Protein AF-A0A0P1BRJ2-F1 (afdb_monomer)

Structure (mmCIF, N/CA/C/O backbone):
data_AF-A0A0P1BRJ2-F1
#
_entry.id   AF-A0A0P1BRJ2-F1
#
loop_
_atom_site.group_PDB
_atom_site.id
_atom_site.type_symbol
_atom_site.label_atom_id
_atom_site.label_alt_id
_atom_site.label_comp_id
_atom_site.label_asym_id
_atom_site.label_entity_id
_atom_site.label_seq_id
_atom_site.pdbx_PDB_ins_code
_atom_site.Cartn_x
_atom_site.Cartn_y
_atom_site.Cartn_z
_atom_site.occupancy
_atom_site.B_iso_or_equiv
_atom_site.auth_seq_id
_atom_site.auth_comp_id
_atom_site.auth_asym_id
_atom_site.auth_atom_id
_atom_site.pdbx_PDB_model_num
ATOM 1 N N . MET A 1 1 ? 31.213 34.578 -40.843 1.00 46.47 1 MET A N 1
ATOM 2 C CA . MET A 1 1 ? 30.220 33.866 -40.009 1.00 46.47 1 MET A CA 1
ATOM 3 C C . MET A 1 1 ? 29.423 32.955 -40.939 1.00 46.47 1 MET A C 1
ATOM 5 O O . MET A 1 1 ? 28.530 33.427 -41.632 1.00 46.47 1 MET A O 1
ATOM 9 N N . GLY A 1 2 ? 29.881 31.710 -41.110 1.00 54.25 2 GLY A N 1
ATOM 10 C CA . GLY A 1 2 ? 29.297 30.750 -42.055 1.00 54.25 2 GLY A CA 1
ATOM 11 C C . GLY A 1 2 ? 27.952 30.251 -41.538 1.00 54.25 2 GLY A C 1
ATOM 12 O O . GLY A 1 2 ? 27.847 29.855 -40.382 1.00 54.25 2 GLY A O 1
ATOM 13 N N . LYS A 1 3 ? 26.920 30.351 -42.372 1.00 51.94 3 LYS A N 1
ATOM 14 C CA . LYS A 1 3 ? 25.548 29.945 -42.054 1.00 51.94 3 LYS A CA 1
ATOM 15 C C . LYS A 1 3 ? 25.482 28.412 -42.112 1.00 51.94 3 LYS A C 1
ATOM 17 O O . LYS A 1 3 ? 26.103 27.856 -43.016 1.00 51.94 3 LYS A O 1
ATOM 22 N N . PRO A 1 4 ? 24.774 27.731 -41.198 1.00 60.72 4 PRO A N 1
ATOM 23 C CA . PRO A 1 4 ? 24.652 26.279 -41.242 1.00 60.72 4 PRO A CA 1
ATOM 24 C C . PRO A 1 4 ? 23.943 25.867 -42.537 1.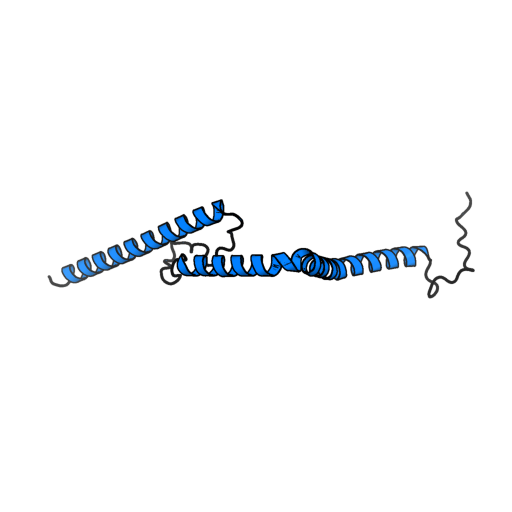00 60.72 4 PRO A C 1
ATOM 26 O O . PRO A 1 4 ? 22.756 26.126 -42.718 1.00 60.72 4 PRO A O 1
ATOM 29 N N . THR A 1 5 ? 24.687 25.275 -43.467 1.00 58.53 5 THR A N 1
ATOM 30 C CA . THR A 1 5 ? 24.147 24.672 -44.687 1.00 58.53 5 THR A CA 1
ATOM 31 C C . THR A 1 5 ? 23.692 23.258 -44.360 1.00 58.53 5 THR A C 1
ATOM 33 O O . THR A 1 5 ? 24.512 22.360 -44.178 1.00 58.53 5 THR A O 1
ATOM 36 N N . ILE A 1 6 ? 22.377 23.095 -44.244 1.00 59.66 6 ILE A N 1
ATOM 37 C CA . ILE A 1 6 ? 21.687 21.808 -44.169 1.00 59.66 6 ILE A CA 1
ATOM 38 C C . ILE A 1 6 ? 21.637 21.260 -45.604 1.00 59.66 6 ILE A C 1
ATOM 40 O O . ILE A 1 6 ? 20.968 21.854 -46.448 1.00 59.66 6 ILE A O 1
ATOM 44 N N . ASP A 1 7 ? 22.384 20.192 -45.906 1.00 57.28 7 ASP A N 1
ATOM 45 C CA . ASP A 1 7 ? 22.426 19.579 -47.246 1.00 57.28 7 ASP A CA 1
ATOM 46 C C . ASP A 1 7 ? 21.396 18.418 -47.355 1.00 57.28 7 ASP A C 1
ATOM 48 O O . ASP A 1 7 ? 21.485 17.448 -46.595 1.00 57.28 7 ASP A O 1
ATOM 52 N N . PRO A 1 8 ? 20.391 18.517 -48.252 1.00 53.94 8 PRO A N 1
ATOM 53 C CA . PRO A 1 8 ? 19.169 17.698 -48.279 1.00 53.94 8 PRO A CA 1
ATOM 54 C C . PRO A 1 8 ? 19.251 16.344 -49.016 1.00 53.94 8 PRO A C 1
ATOM 56 O O . PRO A 1 8 ? 18.214 15.735 -49.275 1.00 53.94 8 PRO A O 1
ATOM 59 N N . SER A 1 9 ? 20.431 15.830 -49.372 1.00 57.09 9 SER A N 1
ATOM 60 C CA . SER A 1 9 ? 20.532 14.550 -50.112 1.00 57.09 9 SER A CA 1
ATOM 61 C C . SER A 1 9 ? 20.228 13.292 -49.283 1.00 57.09 9 SER A C 1
ATOM 63 O O . SER A 1 9 ? 20.133 12.194 -49.833 1.00 57.09 9 SER A O 1
ATOM 65 N N . THR A 1 10 ? 20.019 13.431 -47.974 1.00 54.84 10 THR A N 1
ATOM 66 C CA . THR A 1 10 ? 19.560 12.322 -47.130 1.00 54.84 10 THR A CA 1
ATOM 67 C C . THR A 1 10 ? 18.056 12.483 -46.924 1.00 54.84 10 THR A C 1
ATOM 69 O O . THR A 1 10 ? 17.651 13.474 -46.314 1.00 54.84 10 THR A O 1
ATOM 72 N N . PRO A 1 11 ? 17.203 11.576 -47.435 1.00 53.16 11 PRO A N 1
ATOM 73 C CA . PRO A 1 11 ? 15.760 11.743 -47.351 1.00 53.16 11 PRO A CA 1
ATOM 74 C C . PRO A 1 11 ? 15.320 11.655 -45.887 1.00 53.16 11 PRO A C 1
ATOM 76 O O . PRO A 1 11 ? 15.153 10.571 -45.330 1.00 53.16 11 PRO A O 1
ATOM 79 N N . GLY A 1 12 ? 15.122 12.816 -45.258 1.00 57.09 12 GLY A N 1
ATOM 80 C CA . GLY A 1 12 ? 14.294 12.926 -44.066 1.00 57.09 12 GLY A CA 1
ATOM 81 C C . GLY A 1 12 ?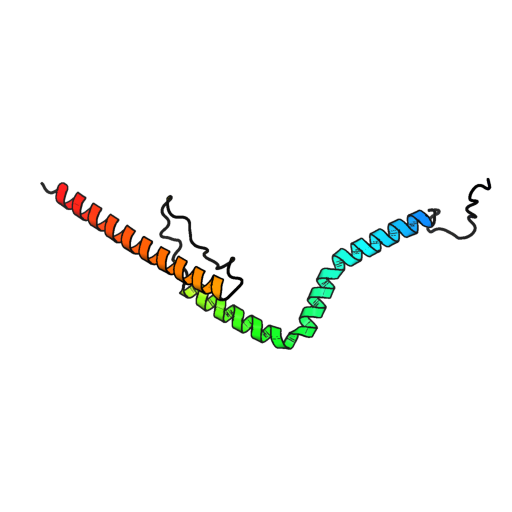 12.927 12.341 -44.404 1.00 57.09 12 GLY A C 1
ATOM 82 O O . GLY A 1 12 ? 12.359 12.641 -45.458 1.00 57.09 12 GLY A O 1
ATOM 83 N N . PHE A 1 13 ? 12.426 11.443 -43.560 1.00 59.31 13 PHE A N 1
ATOM 84 C CA . PHE A 1 13 ? 11.121 10.820 -43.755 1.00 59.31 13 PHE A CA 1
ATOM 85 C C . PHE A 1 13 ? 10.066 11.912 -44.031 1.00 59.31 13 PHE A C 1
ATOM 87 O O . PHE A 1 13 ? 9.870 12.811 -43.215 1.00 59.31 13 PHE A O 1
ATOM 94 N N . ALA A 1 14 ? 9.445 11.866 -45.215 1.00 64.56 14 ALA A N 1
ATOM 95 C CA . ALA A 1 14 ? 8.433 12.818 -45.691 1.00 64.56 14 ALA A CA 1
ATOM 96 C C . ALA A 1 14 ? 8.859 14.306 -45.805 1.00 64.56 14 ALA A C 1
ATOM 98 O O . ALA A 1 14 ? 8.004 15.187 -45.751 1.00 64.56 14 ALA A O 1
ATOM 99 N N . GLY A 1 15 ? 10.151 14.613 -45.987 1.00 68.25 15 GLY A N 1
ATOM 100 C CA . GLY A 1 15 ? 10.621 16.001 -46.162 1.00 68.25 15 GLY A CA 1
ATOM 101 C C . GLY A 1 15 ? 10.681 16.818 -44.865 1.00 68.25 15 GLY A C 1
ATOM 102 O O . GLY A 1 15 ? 10.847 18.035 -44.907 1.00 68.25 15 GLY A O 1
ATOM 103 N N . ILE A 1 16 ? 10.554 16.152 -43.715 1.00 73.12 16 ILE A N 1
ATOM 104 C CA . ILE A 1 16 ? 10.719 16.744 -42.387 1.00 73.12 16 ILE A CA 1
ATOM 105 C C . ILE A 1 16 ? 12.211 16.750 -42.034 1.00 73.12 16 ILE A C 1
ATOM 107 O O . ILE A 1 16 ? 12.903 15.747 -42.226 1.00 73.12 16 ILE A O 1
ATOM 111 N N . ASP A 1 17 ? 12.700 17.873 -41.501 1.00 78.94 17 ASP A N 1
ATOM 112 C CA . ASP A 1 17 ? 14.090 18.009 -41.055 1.00 78.94 17 ASP A CA 1
ATOM 113 C C . ASP A 1 17 ? 14.418 16.948 -39.968 1.00 78.94 17 ASP A C 1
ATOM 115 O O . ASP A 1 17 ? 13.647 16.780 -39.008 1.00 78.94 17 ASP A O 1
ATOM 119 N N . PRO A 1 18 ? 15.544 16.212 -40.107 1.00 79.81 18 PRO A N 1
ATOM 120 C CA . PRO A 1 18 ? 15.988 15.173 -39.176 1.00 79.81 18 PRO A CA 1
ATOM 121 C C . PRO A 1 18 ? 15.985 15.562 -37.690 1.00 79.81 18 PRO A C 1
ATOM 123 O O . PRO A 1 18 ? 15.780 14.694 -36.834 1.00 79.81 18 PRO A O 1
ATOM 126 N N . VAL A 1 19 ? 16.184 16.841 -37.358 1.00 83.75 19 VAL A N 1
ATOM 127 C CA . VAL A 1 19 ? 16.153 17.326 -35.968 1.00 83.75 19 VAL A CA 1
ATOM 128 C C . VAL A 1 19 ? 14.758 17.163 -35.362 1.00 83.75 19 VAL A C 1
ATOM 130 O O . VAL A 1 19 ? 14.618 16.635 -34.257 1.00 83.75 19 VAL A O 1
ATOM 133 N N . TYR A 1 20 ? 13.708 17.533 -36.097 1.00 83.62 20 TYR A N 1
ATOM 134 C CA . TYR A 1 20 ? 12.330 17.400 -35.619 1.00 83.62 20 TYR A CA 1
ATOM 135 C C . TYR A 1 20 ? 11.891 15.939 -35.543 1.00 83.62 20 TYR A C 1
ATOM 137 O O . TYR A 1 20 ? 11.228 15.553 -34.581 1.00 83.62 20 TYR A O 1
ATOM 145 N N . LEU A 1 21 ? 12.306 15.108 -36.505 1.00 85.06 21 LEU A N 1
ATOM 146 C CA . LEU A 1 21 ? 12.054 13.665 -36.465 1.00 85.06 21 LEU A CA 1
ATOM 147 C C . LEU A 1 21 ? 12.705 13.009 -35.244 1.00 85.06 21 LEU A C 1
ATOM 149 O O . LEU A 1 21 ? 12.088 12.162 -34.604 1.00 85.06 21 LEU A O 1
ATOM 153 N N . SER A 1 22 ? 13.918 13.426 -34.883 1.00 85.81 22 SER A N 1
ATOM 154 C CA . SER A 1 22 ? 14.630 12.894 -33.716 1.00 85.81 22 SER A CA 1
ATOM 155 C C . SER A 1 22 ? 13.963 13.301 -32.401 1.00 85.81 22 SER A C 1
ATOM 157 O O . SER A 1 22 ? 13.820 12.474 -31.498 1.00 85.81 22 SER A O 1
ATOM 159 N N . ILE A 1 23 ? 13.497 14.551 -32.297 1.00 89.88 23 ILE A N 1
ATOM 160 C CA . ILE A 1 23 ? 12.745 15.038 -31.130 1.00 89.88 23 ILE A CA 1
ATOM 161 C C . ILE A 1 23 ? 11.418 14.284 -31.005 1.00 89.88 23 ILE A C 1
ATOM 163 O O . ILE A 1 23 ? 11.103 13.765 -29.934 1.00 89.88 23 ILE A O 1
ATOM 167 N N . LEU A 1 24 ? 10.665 14.170 -32.103 1.00 89.56 24 LEU A N 1
ATOM 168 C CA . LEU A 1 24 ? 9.385 13.467 -32.128 1.00 89.56 24 LEU A CA 1
ATOM 169 C C . LEU A 1 24 ? 9.558 11.975 -31.827 1.00 89.56 24 LEU A C 1
ATOM 171 O O . LEU A 1 24 ? 8.807 11.422 -31.030 1.00 89.56 24 LEU A O 1
ATOM 175 N N . GLY A 1 25 ? 10.567 11.333 -32.415 1.00 89.81 25 GLY A N 1
ATOM 176 C CA . GLY A 1 25 ? 10.886 9.928 -32.178 1.00 89.81 25 GLY A CA 1
ATOM 177 C C . GLY A 1 25 ? 11.302 9.662 -30.733 1.00 89.81 25 GLY A C 1
ATOM 178 O O . GLY A 1 25 ? 10.843 8.694 -30.131 1.00 89.81 25 GLY A O 1
ATOM 179 N N . THR A 1 26 ? 12.098 10.552 -30.138 1.00 90.19 26 THR A N 1
ATOM 180 C CA . THR A 1 26 ? 12.490 10.452 -28.723 1.00 90.19 26 THR A CA 1
ATOM 181 C C . THR A 1 26 ? 11.285 10.642 -27.805 1.00 90.19 26 THR A C 1
ATOM 183 O O . THR A 1 26 ? 11.095 9.853 -26.880 1.00 90.19 26 THR A O 1
ATOM 186 N N . ALA A 1 27 ? 10.426 11.628 -28.081 1.00 93.31 27 ALA A N 1
ATOM 187 C CA . ALA A 1 27 ? 9.197 11.846 -27.321 1.00 93.31 27 ALA A CA 1
ATOM 188 C C . ALA A 1 27 ? 8.224 10.662 -27.453 1.00 93.31 27 ALA A C 1
ATOM 190 O O . ALA A 1 27 ? 7.649 10.226 -26.457 1.00 93.31 27 ALA A O 1
ATOM 191 N N . ALA A 1 28 ? 8.085 10.094 -28.653 1.00 92.19 28 ALA A N 1
ATOM 192 C CA . ALA A 1 28 ? 7.262 8.915 -28.901 1.00 92.19 28 ALA A CA 1
ATOM 193 C C . ALA A 1 28 ? 7.809 7.681 -28.171 1.00 92.19 28 ALA A C 1
ATOM 195 O O . ALA A 1 28 ? 7.052 6.980 -27.508 1.00 92.19 28 ALA A O 1
ATOM 196 N N . CYS A 1 29 ? 9.122 7.443 -28.226 1.00 92.31 29 CYS A N 1
ATOM 197 C CA . CYS A 1 29 ? 9.770 6.352 -27.501 1.00 92.31 29 CYS A CA 1
ATOM 198 C C . CYS A 1 29 ? 9.622 6.520 -25.981 1.00 92.31 29 CYS A C 1
ATOM 200 O O . CYS A 1 29 ? 9.271 5.568 -25.288 1.00 92.31 29 CYS A O 1
ATOM 202 N N . GLY A 1 30 ? 9.797 7.740 -25.463 1.00 92.06 30 GLY A N 1
ATOM 203 C CA . GLY A 1 30 ? 9.566 8.055 -24.053 1.00 92.06 30 GLY A CA 1
ATOM 204 C C . GLY A 1 30 ? 8.110 7.840 -23.631 1.00 92.06 30 GLY A C 1
ATOM 205 O O . GLY A 1 30 ? 7.856 7.211 -22.606 1.00 92.06 30 GLY A O 1
ATOM 206 N N . GLY A 1 31 ? 7.149 8.290 -24.443 1.00 92.94 31 GLY A N 1
ATOM 207 C CA . GLY A 1 31 ? 5.720 8.090 -24.197 1.00 92.94 31 GLY A CA 1
ATOM 208 C C . GLY A 1 31 ? 5.310 6.616 -24.241 1.00 92.94 31 GLY A C 1
ATOM 209 O O . GLY A 1 31 ? 4.609 6.139 -23.351 1.00 92.94 31 GLY A O 1
ATOM 210 N N . LEU A 1 32 ? 5.802 5.859 -25.224 1.00 93.06 32 LEU A N 1
ATOM 211 C CA . LEU A 1 32 ? 5.571 4.416 -25.305 1.00 93.06 32 LEU A CA 1
ATOM 212 C C . LEU A 1 32 ? 6.232 3.677 -24.141 1.00 93.06 32 LEU A C 1
ATOM 214 O O . LEU A 1 32 ? 5.598 2.824 -23.529 1.00 93.06 32 LEU A O 1
ATOM 218 N N . GLY A 1 33 ? 7.468 4.028 -23.783 1.00 90.62 33 GLY A N 1
ATOM 219 C CA . GLY A 1 33 ? 8.164 3.471 -22.625 1.00 90.62 33 GLY A CA 1
ATOM 220 C C . GLY A 1 33 ? 7.427 3.742 -21.314 1.00 90.62 33 GLY A C 1
ATOM 221 O O . GLY A 1 33 ? 7.344 2.856 -20.468 1.00 90.62 33 GLY A O 1
ATOM 222 N N . TYR A 1 34 ? 6.818 4.920 -21.166 1.00 92.56 34 TYR A N 1
ATOM 223 C CA . TYR A 1 34 ? 5.980 5.253 -20.014 1.00 92.56 34 TYR A CA 1
ATOM 224 C C . TYR A 1 34 ? 4.718 4.380 -19.928 1.00 92.56 34 TYR A C 1
ATOM 226 O O . TYR A 1 34 ? 4.362 3.927 -18.843 1.00 92.56 34 TYR A O 1
ATOM 234 N N . LEU A 1 35 ? 4.065 4.093 -21.057 1.00 92.94 35 LEU A N 1
ATOM 235 C CA . LEU A 1 35 ? 2.871 3.238 -21.094 1.00 92.94 35 LEU A CA 1
ATOM 236 C C . LEU A 1 35 ? 3.204 1.749 -20.915 1.00 92.94 35 LEU A C 1
ATOM 238 O O . LEU A 1 35 ? 2.497 1.024 -20.217 1.00 92.94 35 LEU A O 1
ATOM 242 N N . VAL A 1 36 ? 4.285 1.285 -21.544 1.00 94.06 36 VAL A N 1
ATOM 243 C CA . VAL A 1 36 ? 4.711 -0.123 -21.541 1.00 94.06 36 VAL A CA 1
ATOM 244 C C . VAL A 1 36 ? 5.461 -0.485 -20.254 1.00 94.06 36 VAL A C 1
ATOM 246 O O . VAL A 1 36 ? 5.399 -1.630 -19.802 1.00 94.06 36 VAL A O 1
ATOM 249 N N . GLY A 1 37 ? 6.123 0.484 -19.622 1.00 90.00 37 GLY A N 1
ATOM 250 C CA . GLY A 1 37 ? 6.913 0.309 -18.405 1.00 90.00 37 GLY A CA 1
ATOM 251 C C . GLY A 1 37 ? 6.158 -0.395 -17.272 1.00 90.00 37 GLY A C 1
ATOM 252 O O . GLY A 1 37 ? 6.650 -1.416 -16.792 1.00 90.00 37 GLY A O 1
ATOM 253 N N . PRO A 1 38 ? 4.956 0.059 -16.869 1.00 92.38 38 PRO A N 1
ATOM 254 C CA . PRO A 1 38 ? 4.165 -0.603 -15.831 1.00 92.38 38 PRO A CA 1
ATOM 255 C C . PRO A 1 38 ? 3.776 -2.043 -16.180 1.00 92.38 38 PRO A C 1
ATOM 257 O O . PRO A 1 38 ? 3.830 -2.919 -15.317 1.00 92.38 38 PRO A O 1
ATOM 260 N N . ALA A 1 39 ? 3.424 -2.317 -17.440 1.00 90.25 39 ALA A N 1
ATOM 261 C CA . ALA A 1 39 ? 3.067 -3.663 -17.884 1.00 90.25 39 ALA A CA 1
ATOM 262 C C . ALA A 1 39 ? 4.275 -4.615 -17.826 1.00 90.25 39 ALA A C 1
ATOM 264 O O . ALA A 1 39 ? 4.166 -5.722 -17.294 1.00 90.25 39 ALA A O 1
ATOM 265 N N . LEU A 1 40 ? 5.442 -4.164 -18.304 1.00 91.69 40 LEU A N 1
ATOM 266 C CA . LEU A 1 40 ? 6.690 -4.928 -18.222 1.00 91.69 40 LEU A CA 1
ATOM 267 C C . LEU A 1 40 ? 7.164 -5.106 -16.777 1.00 91.69 40 LEU A C 1
ATOM 269 O O . LEU A 1 40 ? 7.570 -6.204 -16.404 1.00 91.69 40 LEU A O 1
ATOM 273 N N . GLY A 1 41 ? 7.074 -4.062 -15.952 1.00 89.00 41 GLY A N 1
ATOM 274 C CA . GLY A 1 41 ? 7.437 -4.109 -14.537 1.00 89.00 41 GLY A CA 1
ATOM 275 C C . GLY A 1 41 ? 6.578 -5.100 -13.753 1.00 89.00 41 GLY A C 1
ATOM 276 O O . GLY A 1 41 ? 7.116 -5.963 -13.058 1.00 89.00 41 GLY A O 1
ATOM 277 N N . ASN A 1 42 ? 5.252 -5.049 -13.925 1.00 88.00 42 ASN A N 1
ATOM 278 C CA . ASN A 1 42 ? 4.338 -6.008 -13.302 1.00 88.00 42 ASN A CA 1
ATOM 279 C C . ASN A 1 42 ? 4.585 -7.439 -13.792 1.00 88.00 42 ASN A C 1
ATOM 281 O O . ASN A 1 42 ? 4.560 -8.372 -12.988 1.00 88.00 42 ASN A O 1
ATOM 285 N N . GLY A 1 43 ? 4.849 -7.621 -15.089 1.00 89.50 43 GLY A N 1
ATOM 286 C CA . GLY A 1 43 ? 5.191 -8.924 -15.658 1.00 89.50 43 GLY A CA 1
ATOM 287 C C . GLY A 1 43 ? 6.479 -9.496 -15.064 1.00 89.50 43 GLY A C 1
ATOM 288 O O . GLY A 1 43 ? 6.494 -10.634 -14.592 1.00 89.50 43 GLY A O 1
ATOM 289 N N . LEU A 1 44 ? 7.543 -8.691 -15.011 1.00 92.75 44 LEU A N 1
ATOM 290 C CA . LEU A 1 44 ? 8.825 -9.089 -14.433 1.00 92.75 44 LEU A CA 1
ATOM 291 C C . LEU A 1 44 ? 8.684 -9.434 -12.947 1.00 92.75 44 LEU A C 1
ATOM 293 O O . LEU A 1 44 ? 9.153 -10.486 -12.515 1.00 92.75 44 LEU A O 1
ATOM 297 N N . TRP A 1 45 ? 7.981 -8.600 -12.176 1.00 90.25 45 TRP A N 1
ATOM 298 C CA . TRP A 1 45 ? 7.697 -8.868 -10.767 1.00 90.25 45 TRP A CA 1
ATOM 299 C C . TRP A 1 45 ? 6.937 -10.187 -10.581 1.00 90.25 45 TRP A C 1
ATOM 301 O O . TRP A 1 45 ? 7.301 -11.007 -9.737 1.00 90.25 45 TRP A O 1
ATOM 311 N N . ALA A 1 46 ? 5.911 -10.438 -11.398 1.00 86.12 46 ALA A N 1
ATOM 312 C CA . ALA A 1 46 ? 5.122 -11.664 -11.323 1.00 86.12 46 ALA A CA 1
ATOM 313 C C . ALA A 1 46 ? 5.964 -12.925 -11.581 1.00 86.12 46 ALA A C 1
ATOM 315 O O . ALA A 1 46 ? 5.757 -13.940 -10.911 1.00 86.12 46 ALA A O 1
ATOM 316 N N . VAL A 1 47 ? 6.927 -12.862 -12.507 1.00 89.62 47 VAL A N 1
ATOM 317 C CA . VAL A 1 47 ? 7.833 -13.979 -12.812 1.00 89.62 47 VAL A CA 1
ATOM 318 C C . VAL A 1 47 ? 8.871 -14.172 -11.704 1.00 89.62 47 VAL A C 1
ATOM 320 O O . VAL A 1 47 ? 9.005 -15.283 -11.185 1.00 89.62 47 VAL A O 1
ATOM 323 N N . VAL A 1 48 ? 9.566 -13.101 -11.300 1.00 90.62 48 VAL A N 1
ATOM 324 C CA . VAL A 1 48 ? 10.631 -13.144 -10.280 1.00 90.62 48 VAL A CA 1
ATOM 325 C C . VAL A 1 48 ? 10.086 -13.619 -8.932 1.00 90.62 48 VAL A C 1
ATOM 327 O O . VAL A 1 48 ? 10.693 -14.460 -8.270 1.00 90.62 48 VAL A O 1
ATOM 330 N N . TYR A 1 49 ? 8.904 -13.143 -8.540 1.00 89.00 49 TYR A N 1
ATOM 331 C CA . TYR A 1 49 ? 8.308 -13.437 -7.238 1.00 89.00 49 TYR A CA 1
ATOM 332 C C . TYR A 1 49 ? 7.229 -14.526 -7.287 1.00 89.00 49 TYR A C 1
ATOM 334 O O . TYR A 1 49 ? 6.459 -14.659 -6.333 1.00 89.00 49 TYR A O 1
ATOM 342 N N . ARG A 1 50 ? 7.171 -15.365 -8.337 1.00 84.94 50 ARG A N 1
ATOM 343 C CA . ARG A 1 50 ? 6.105 -16.384 -8.480 1.00 84.94 50 ARG A CA 1
ATOM 344 C C . ARG A 1 50 ? 5.975 -17.322 -7.279 1.00 84.94 50 ARG A C 1
ATOM 346 O O . ARG A 1 50 ? 4.875 -17.766 -6.965 1.00 84.94 50 ARG A O 1
ATOM 353 N N . ALA A 1 51 ? 7.094 -17.639 -6.626 1.00 83.06 51 ALA A N 1
ATOM 354 C CA . ALA A 1 51 ? 7.115 -18.504 -5.449 1.00 83.06 51 ALA A CA 1
ATOM 355 C C . ALA A 1 51 ? 6.488 -17.808 -4.231 1.00 83.06 51 ALA A C 1
ATOM 357 O O . ALA A 1 51 ? 5.682 -18.412 -3.530 1.00 83.06 51 ALA A O 1
ATOM 358 N N . LYS A 1 52 ? 6.792 -16.517 -4.038 1.00 86.31 52 LYS A N 1
ATOM 359 C CA . LYS A 1 52 ? 6.265 -15.713 -2.927 1.00 86.31 52 LYS A CA 1
ATOM 360 C C . LYS A 1 52 ? 4.807 -15.306 -3.130 1.00 86.31 52 LYS A C 1
ATOM 362 O O . LYS A 1 52 ? 4.090 -15.152 -2.156 1.00 86.31 52 LYS A O 1
ATOM 367 N N . ARG A 1 53 ? 4.332 -15.210 -4.378 1.00 85.25 53 ARG A N 1
ATOM 368 C CA . ARG A 1 53 ? 2.941 -14.839 -4.712 1.00 85.25 53 ARG A CA 1
ATOM 369 C C . ARG A 1 53 ? 1.898 -15.666 -3.958 1.00 85.25 53 ARG A C 1
ATOM 371 O O . ARG A 1 53 ? 0.976 -15.094 -3.394 1.00 85.25 53 ARG A O 1
ATOM 378 N N . LYS A 1 54 ? 2.063 -16.994 -3.916 1.00 88.31 54 LYS A N 1
ATOM 379 C CA . LYS A 1 54 ? 1.126 -17.890 -3.214 1.00 88.31 54 LYS A CA 1
ATOM 380 C C . LYS A 1 54 ? 1.155 -17.702 -1.698 1.00 88.31 54 LYS A C 1
ATOM 382 O O . LYS A 1 54 ? 0.136 -17.875 -1.040 1.00 88.31 54 LYS A O 1
ATOM 387 N N . GLU A 1 55 ? 2.324 -17.403 -1.143 1.00 89.31 55 GLU A N 1
ATOM 388 C CA . GLU A 1 55 ? 2.494 -17.161 0.290 1.00 89.31 55 GLU A CA 1
ATOM 38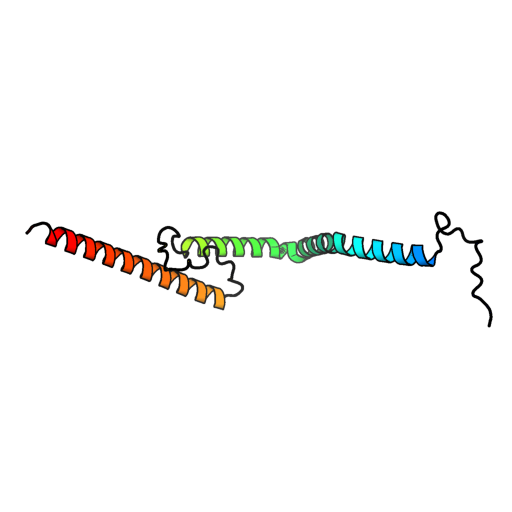9 C C . GLU A 1 55 ? 1.882 -15.816 0.691 1.00 89.31 55 GLU A C 1
ATOM 391 O O . GLU A 1 55 ? 1.098 -15.765 1.634 1.00 89.31 55 GLU A O 1
ATOM 396 N N . THR A 1 56 ? 2.152 -14.760 -0.080 1.00 88.62 56 THR A N 1
ATOM 397 C CA . THR A 1 56 ? 1.541 -13.439 0.106 1.00 88.62 56 THR A CA 1
ATOM 398 C C . THR A 1 56 ? 0.022 -13.520 0.017 1.00 88.62 56 THR A C 1
ATOM 400 O O . THR A 1 56 ? -0.656 -13.067 0.926 1.00 88.62 56 THR A O 1
ATOM 403 N N . GLU A 1 57 ? -0.524 -14.194 -0.998 1.00 90.62 57 GLU A N 1
ATOM 404 C CA . GLU A 1 57 ? -1.974 -14.364 -1.136 1.00 90.62 57 GLU A CA 1
ATOM 405 C C . GLU A 1 57 ? -2.589 -15.131 0.047 1.00 90.62 57 GLU A C 1
ATOM 407 O O . GLU A 1 57 ? -3.678 -14.795 0.511 1.00 90.62 57 GLU A O 1
ATOM 412 N N . ARG A 1 58 ? -1.908 -16.155 0.582 1.00 93.50 58 ARG A N 1
ATOM 413 C CA . ARG A 1 58 ? -2.371 -16.846 1.799 1.00 93.50 58 ARG A CA 1
ATOM 414 C C . ARG A 1 58 ? -2.395 -15.908 3.001 1.00 93.50 58 ARG A C 1
ATOM 416 O O . ARG A 1 58 ? -3.411 -15.856 3.689 1.00 93.50 58 ARG A O 1
ATOM 423 N N . MET A 1 59 ? -1.317 -15.162 3.220 1.00 91.12 59 MET A N 1
ATOM 424 C CA . MET A 1 59 ? -1.211 -14.202 4.317 1.00 91.12 59 MET A CA 1
ATOM 425 C C . MET A 1 59 ? -2.261 -13.090 4.201 1.00 91.12 59 MET A C 1
ATOM 427 O O . MET A 1 59 ? -2.899 -12.759 5.195 1.00 91.12 59 MET A O 1
ATOM 431 N N . ASP A 1 60 ? -2.501 -12.568 2.999 1.00 91.75 60 ASP A N 1
ATOM 432 C CA . ASP A 1 60 ? -3.515 -11.541 2.737 1.00 91.75 60 ASP A CA 1
ATOM 433 C C . ASP A 1 60 ? -4.924 -12.069 3.025 1.00 91.75 60 ASP A C 1
ATOM 435 O O . ASP A 1 60 ? -5.735 -11.400 3.666 1.00 91.75 60 ASP A O 1
ATOM 439 N N . ASN A 1 61 ? -5.210 -13.310 2.622 1.00 93.81 61 ASN A N 1
ATOM 440 C CA . ASN A 1 61 ? -6.477 -13.971 2.929 1.00 93.81 61 ASN A CA 1
ATOM 441 C C . ASN A 1 61 ? -6.663 -14.198 4.436 1.00 93.81 61 ASN A C 1
ATOM 443 O O . ASN A 1 61 ? -7.769 -14.042 4.960 1.00 93.81 61 ASN A O 1
ATOM 447 N N . GLU A 1 62 ? -5.608 -14.592 5.148 1.00 94.12 62 GLU A N 1
ATOM 448 C CA . GLU A 1 62 ? -5.636 -14.732 6.606 1.00 94.12 62 GLU A CA 1
ATOM 449 C C . GLU A 1 62 ? -5.855 -13.381 7.287 1.00 94.12 62 GLU A C 1
ATOM 451 O O . GLU A 1 62 ? -6.755 -13.249 8.120 1.00 94.12 62 GLU A O 1
ATOM 456 N N . PHE A 1 63 ? -5.111 -12.355 6.877 1.00 93.06 63 PHE A N 1
ATOM 457 C CA . PHE A 1 63 ? -5.281 -10.985 7.343 1.00 93.06 63 PHE A CA 1
ATOM 458 C C . PHE A 1 63 ? -6.714 -10.489 7.122 1.00 93.06 63 PHE A C 1
ATOM 460 O O . PHE A 1 63 ? -7.344 -9.993 8.056 1.00 93.06 63 PHE A O 1
ATOM 467 N N . TRP A 1 64 ? -7.282 -10.714 5.936 1.00 92.38 64 TRP A N 1
ATOM 468 C CA . TRP A 1 64 ? -8.663 -10.348 5.633 1.00 92.38 64 TRP A CA 1
ATOM 469 C C . TRP A 1 64 ? -9.668 -11.024 6.572 1.00 92.38 64 TRP A C 1
ATOM 471 O O . TRP A 1 64 ? -10.562 -10.368 7.114 1.00 92.38 64 TRP A O 1
ATOM 481 N N . LYS A 1 65 ? -9.495 -12.323 6.857 1.00 94.69 65 LYS A N 1
ATOM 482 C CA . LYS A 1 65 ? -10.327 -13.036 7.844 1.00 94.69 65 LYS A CA 1
ATOM 483 C C . LYS A 1 65 ? -10.219 -12.409 9.236 1.00 94.69 65 LYS A C 1
ATOM 485 O O . LYS A 1 65 ? -11.226 -12.319 9.943 1.00 94.69 65 LYS A O 1
ATOM 490 N N . HIS A 1 66 ? -9.029 -11.961 9.636 1.00 93.25 66 HIS A N 1
ATOM 491 C CA . HIS A 1 66 ? -8.833 -11.255 10.902 1.00 93.25 66 HIS A CA 1
ATOM 492 C C . HIS A 1 66 ? -9.525 -9.886 10.925 1.00 93.25 66 HIS A C 1
ATOM 494 O O . HIS A 1 66 ? -10.179 -9.563 11.919 1.00 93.25 66 HIS A O 1
ATOM 500 N N . VAL A 1 67 ? -9.447 -9.109 9.841 1.00 92.25 67 VAL A N 1
ATOM 501 C CA . VAL A 1 67 ? -10.130 -7.810 9.715 1.00 92.25 67 VAL A CA 1
ATOM 502 C C . VAL A 1 67 ? -11.644 -7.983 9.823 1.00 92.25 67 VAL A C 1
ATOM 504 O O . VAL A 1 67 ? -12.280 -7.345 10.662 1.00 92.25 67 VAL A O 1
ATOM 507 N N . VAL A 1 68 ? -12.223 -8.912 9.056 1.00 91.06 68 VAL A N 1
ATOM 508 C CA . VAL A 1 68 ? -13.672 -9.182 9.057 1.00 91.06 68 VAL A CA 1
ATOM 509 C C . VAL A 1 68 ? -14.178 -9.627 10.431 1.00 91.06 68 VAL A C 1
ATOM 511 O O . VAL A 1 68 ? -15.284 -9.260 10.820 1.00 91.06 68 VAL A O 1
ATOM 514 N N . ARG A 1 69 ? -13.379 -10.388 11.188 1.00 90.69 69 ARG A N 1
ATOM 515 C CA . ARG A 1 69 ? -13.733 -10.816 12.550 1.00 90.69 69 ARG A CA 1
ATOM 516 C C . ARG A 1 69 ? -13.670 -9.671 13.564 1.00 90.69 69 ARG A C 1
ATOM 518 O O . ARG A 1 69 ? -14.488 -9.611 14.480 1.00 90.69 69 ARG A O 1
ATOM 525 N N . ASN A 1 70 ? -12.677 -8.794 13.439 1.00 89.81 70 ASN A N 1
ATOM 526 C CA . ASN A 1 70 ? -12.374 -7.795 14.462 1.00 89.81 70 ASN A CA 1
ATOM 527 C C . ASN A 1 70 ? -13.051 -6.441 14.233 1.00 89.81 70 ASN A C 1
ATOM 529 O O . ASN A 1 70 ? -13.201 -5.693 15.204 1.00 89.81 70 ASN A O 1
ATOM 533 N N . ARG A 1 71 ? -13.517 -6.147 13.012 1.00 87.00 71 ARG A N 1
ATOM 534 C CA . ARG A 1 71 ? -14.243 -4.908 12.692 1.00 87.00 71 ARG A CA 1
ATOM 535 C C . ARG A 1 71 ? -15.483 -4.718 13.572 1.00 87.00 71 ARG A C 1
ATOM 537 O O . ARG A 1 71 ? -16.105 -5.685 14.026 1.00 87.00 71 ARG A O 1
ATOM 544 N N . ALA A 1 72 ? -15.805 -3.467 13.873 1.00 81.38 72 ALA A N 1
ATOM 545 C CA . ALA A 1 72 ? -17.064 -3.079 14.488 1.00 81.38 72 ALA A CA 1
ATOM 546 C C . ALA A 1 72 ? -18.177 -2.994 13.439 1.00 81.38 72 ALA A C 1
ATOM 548 O O . ALA A 1 72 ? -17.913 -2.733 12.265 1.00 81.38 72 ALA A O 1
ATOM 549 N N . ASP A 1 73 ? -19.414 -3.248 13.866 1.00 76.31 73 ASP A N 1
ATOM 550 C CA . ASP A 1 73 ? -20.569 -3.168 12.979 1.00 76.31 73 ASP A CA 1
ATOM 551 C C . ASP A 1 73 ? -20.870 -1.705 12.622 1.00 76.31 73 ASP A C 1
ATOM 553 O O . ASP A 1 73 ? -20.840 -0.816 13.478 1.00 76.31 73 ASP A O 1
ATOM 557 N N . ALA A 1 74 ? -21.142 -1.461 11.342 1.00 65.31 74 ALA A N 1
ATOM 558 C CA . ALA A 1 74 ? -21.360 -0.130 10.792 1.00 65.31 74 ALA A CA 1
ATOM 559 C C . ALA A 1 74 ? -22.765 0.412 11.093 1.00 65.31 74 ALA A C 1
ATOM 561 O O . ALA A 1 74 ? -23.024 1.574 10.801 1.00 65.31 74 ALA A O 1
ATOM 562 N N . LEU A 1 75 ? -23.661 -0.403 11.659 1.00 61.16 75 LEU A N 1
ATOM 563 C CA . LEU A 1 75 ? -25.057 -0.041 11.934 1.00 61.16 75 LEU A CA 1
ATOM 564 C C . LEU A 1 75 ? -25.245 0.843 13.178 1.00 61.16 75 LEU A C 1
ATOM 566 O O . LEU A 1 75 ? -26.297 1.449 13.344 1.00 61.16 75 LEU A O 1
ATOM 570 N N . GLY A 1 76 ? -24.233 0.957 14.040 1.00 59.47 76 GLY A N 1
ATOM 571 C CA . GLY A 1 76 ? -24.306 1.736 15.281 1.00 59.47 76 GLY A CA 1
ATOM 572 C C . GLY A 1 76 ? -23.969 3.226 15.146 1.00 59.47 76 GLY A C 1
ATOM 573 O O . GLY A 1 76 ? -23.597 3.852 16.137 1.00 59.47 76 GLY A O 1
ATOM 574 N N . GLN A 1 77 ? -23.996 3.805 13.941 1.00 62.72 77 GLN A N 1
ATOM 575 C CA . GLN A 1 77 ? -23.553 5.193 13.769 1.00 62.72 77 GLN A CA 1
ATOM 576 C C . GLN A 1 77 ? -24.548 6.167 14.385 1.00 62.72 77 GLN A C 1
ATOM 578 O O . GLN A 1 77 ? -25.728 6.180 14.043 1.00 62.72 77 GLN A O 1
ATOM 583 N N . THR A 1 78 ? -24.037 7.049 15.230 1.00 62.47 78 THR A N 1
ATOM 584 C CA . THR A 1 78 ? -24.706 8.298 15.583 1.00 62.47 78 THR A CA 1
ATOM 585 C C . THR A 1 78 ? -24.024 9.430 14.818 1.00 62.47 78 THR A C 1
ATOM 587 O O . THR A 1 78 ? -22.833 9.343 14.517 1.00 62.47 78 THR A O 1
ATOM 590 N N . MET A 1 79 ? -24.752 10.504 14.493 1.00 59.62 79 MET A N 1
ATOM 591 C CA . MET A 1 79 ? -24.221 11.647 13.721 1.00 59.62 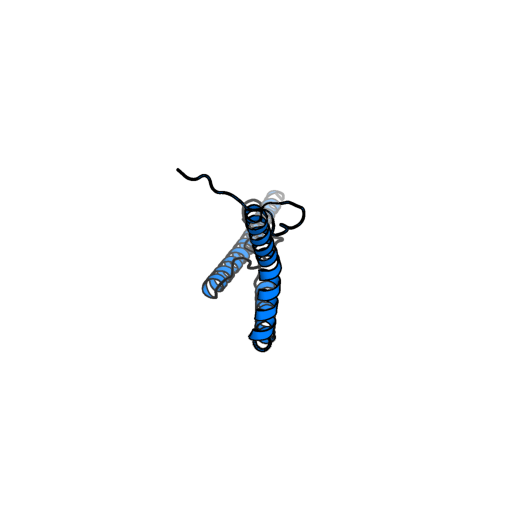79 MET A CA 1
ATOM 592 C C . MET A 1 79 ? -22.965 12.289 14.338 1.00 59.62 79 MET A C 1
ATOM 594 O O . MET A 1 79 ? -22.221 12.995 13.664 1.00 59.62 79 MET A O 1
ATOM 598 N N . GLN A 1 80 ? -22.716 12.031 15.617 1.00 67.69 80 GLN A N 1
ATOM 599 C CA . GLN A 1 80 ? -21.619 12.573 16.402 1.00 67.69 80 GLN A CA 1
ATOM 600 C C . GLN A 1 80 ? -20.377 11.665 16.428 1.00 67.69 80 GLN A C 1
ATOM 602 O O . GLN A 1 80 ? -19.319 12.107 16.877 1.00 67.69 80 GLN A O 1
ATOM 607 N N . ASN A 1 81 ? -20.463 10.413 15.964 1.00 66.94 81 ASN A N 1
ATOM 608 C CA . ASN A 1 81 ? -19.375 9.440 16.065 1.00 66.94 81 ASN A CA 1
ATOM 609 C C . ASN A 1 81 ? -18.842 9.060 14.676 1.00 66.94 81 ASN A C 1
ATOM 611 O O . ASN A 1 81 ? -19.504 8.358 13.914 1.00 66.94 81 ASN A O 1
ATOM 615 N N . ARG A 1 82 ? -17.625 9.514 14.343 1.00 68.06 82 ARG A N 1
ATOM 616 C CA . ARG A 1 82 ? -16.964 9.165 13.077 1.00 68.06 82 ARG A CA 1
ATOM 617 C C . ARG A 1 82 ? -16.683 7.663 13.035 1.00 68.06 82 ARG A C 1
ATOM 619 O O . ARG A 1 82 ? -16.175 7.096 14.002 1.00 68.06 82 ARG A O 1
ATOM 626 N N . LEU A 1 83 ? -16.992 7.040 11.903 1.00 66.56 83 LEU A N 1
ATOM 627 C CA . LEU A 1 83 ? -16.800 5.611 11.726 1.00 66.56 83 LEU A CA 1
ATOM 628 C C . LEU A 1 83 ? -15.315 5.233 11.775 1.00 66.56 83 LEU A C 1
ATOM 630 O O . LEU A 1 83 ? -14.508 5.910 11.135 1.00 66.56 83 LEU A O 1
ATOM 634 N N . PRO A 1 84 ? -14.937 4.173 12.506 1.00 76.06 84 PRO A N 1
ATOM 635 C CA . PRO A 1 84 ? -13.587 3.644 12.435 1.00 76.06 84 PRO A CA 1
ATOM 636 C C . PRO A 1 84 ? -13.360 2.994 11.064 1.00 76.06 84 PRO A C 1
ATOM 638 O O . PRO A 1 84 ? -14.299 2.461 10.469 1.00 76.06 84 PRO A O 1
ATOM 641 N N . ASP A 1 85 ? -12.111 3.008 10.589 1.00 81.88 85 ASP A N 1
ATOM 642 C CA . ASP A 1 85 ? -11.706 2.444 9.295 1.00 81.88 85 ASP A CA 1
ATOM 643 C C . ASP A 1 85 ? -12.221 1.004 9.135 1.00 81.88 85 ASP A C 1
ATOM 645 O O . ASP A 1 85 ? -11.704 0.068 9.753 1.00 81.88 85 ASP A O 1
ATOM 649 N N . PHE A 1 86 ? -13.256 0.818 8.314 1.00 82.56 86 PHE A N 1
ATOM 650 C CA . PHE A 1 86 ? -13.985 -0.450 8.211 1.00 82.56 86 PHE A CA 1
ATOM 651 C C . PHE A 1 86 ? -13.187 -1.538 7.477 1.00 82.56 86 PHE A C 1
ATOM 653 O O . PHE A 1 86 ? -13.267 -2.717 7.826 1.00 82.56 86 PHE A O 1
ATOM 660 N N . TYR A 1 87 ? -12.389 -1.135 6.485 1.00 81.81 87 TYR A N 1
ATOM 661 C CA . TYR A 1 87 ? -11.613 -2.027 5.618 1.00 81.81 87 TYR A CA 1
ATOM 662 C C . TYR A 1 87 ? -10.137 -2.150 6.006 1.00 81.81 87 TYR A C 1
ATOM 664 O O . TYR A 1 87 ? -9.393 -2.847 5.325 1.00 81.81 87 TYR A O 1
ATOM 672 N N . ALA A 1 88 ? -9.712 -1.498 7.093 1.00 87.31 88 ALA A N 1
ATOM 673 C CA . ALA A 1 88 ? -8.305 -1.436 7.494 1.00 87.31 88 ALA A CA 1
ATOM 674 C C . ALA A 1 88 ? -7.372 -0.860 6.398 1.00 87.31 88 ALA A C 1
ATOM 676 O O . ALA A 1 88 ? -6.204 -1.228 6.324 1.00 87.31 88 ALA A O 1
ATOM 677 N N . GLU A 1 89 ? -7.869 0.071 5.574 1.00 84.56 89 GLU A N 1
ATOM 678 C CA . GLU A 1 89 ? -7.134 0.696 4.453 1.00 84.56 89 GLU A CA 1
ATOM 679 C C . GLU A 1 89 ? -5.823 1.372 4.881 1.00 84.56 89 GLU A C 1
ATOM 681 O O . GLU A 1 89 ? -4.851 1.397 4.131 1.00 84.56 89 GLU A O 1
ATOM 686 N N . SER A 1 90 ? -5.777 1.894 6.108 1.00 85.31 90 SER A N 1
ATOM 687 C CA . SER A 1 90 ? -4.615 2.579 6.678 1.00 85.31 90 SER A CA 1
ATOM 688 C C . SER A 1 90 ? -3.556 1.628 7.259 1.00 85.31 90 SER A C 1
ATOM 690 O O . SER A 1 90 ? -2.479 2.073 7.668 1.00 85.31 90 SER A O 1
ATOM 692 N N . VAL A 1 91 ? -3.817 0.315 7.310 1.00 89.44 91 VAL A N 1
ATOM 693 C CA . VAL A 1 91 ? -2.921 -0.663 7.939 1.00 89.44 91 VAL A CA 1
ATOM 694 C C . VAL A 1 91 ? -1.785 -1.044 6.993 1.00 89.44 91 VAL A C 1
ATOM 696 O O . VAL A 1 91 ? -1.902 -1.933 6.160 1.00 89.44 91 VAL A O 1
ATOM 699 N N . THR A 1 92 ? -0.638 -0.396 7.179 1.00 88.69 92 THR A N 1
ATOM 700 C CA . THR A 1 92 ? 0.602 -0.679 6.432 1.00 88.69 92 THR A CA 1
ATOM 701 C C . THR A 1 92 ? 1.626 -1.482 7.235 1.00 88.69 92 THR A C 1
ATOM 703 O O . THR A 1 92 ? 2.603 -1.983 6.683 1.00 88.69 92 THR A O 1
ATOM 706 N N . SER A 1 93 ? 1.434 -1.599 8.554 1.00 93.12 93 SER A N 1
ATOM 707 C CA . SER A 1 93 ? 2.388 -2.234 9.465 1.00 93.12 93 SER A CA 1
ATOM 708 C C . SER A 1 93 ? 1.704 -2.910 10.656 1.00 93.12 93 SER A C 1
ATOM 710 O O . SER A 1 93 ? 0.549 -2.625 10.985 1.00 93.12 93 SER A O 1
ATOM 712 N N . LEU A 1 94 ? 2.443 -3.772 11.364 1.00 91.31 94 LEU A N 1
ATOM 713 C CA . LEU A 1 94 ? 1.950 -4.442 12.572 1.00 91.31 94 LEU A CA 1
ATOM 714 C C . LEU A 1 94 ? 1.622 -3.466 13.713 1.00 91.31 94 LEU A C 1
ATOM 716 O O . LEU A 1 94 ? 0.713 -3.736 14.501 1.00 91.31 94 LEU A O 1
ATOM 720 N N . SER A 1 95 ? 2.342 -2.345 13.832 1.00 93.88 95 SER A N 1
ATOM 721 C CA . SER A 1 95 ? 2.045 -1.336 14.857 1.00 93.88 95 SER A CA 1
ATOM 722 C C . SER A 1 95 ? 0.721 -0.638 14.553 1.00 93.88 95 SER A C 1
ATOM 724 O O . SER A 1 95 ? -0.132 -0.549 15.441 1.00 93.88 95 SER A O 1
ATOM 726 N N . THR A 1 96 ? 0.505 -0.252 13.292 1.00 93.31 96 THR A N 1
ATOM 727 C CA . THR A 1 96 ? -0.759 0.323 12.815 1.00 93.31 96 THR A CA 1
ATOM 728 C C . THR A 1 96 ? -1.912 -0.665 12.973 1.00 93.31 96 THR A C 1
ATOM 730 O O . THR A 1 96 ? -2.983 -0.285 13.433 1.00 93.31 96 THR A O 1
ATOM 733 N N . TYR A 1 97 ? -1.686 -1.956 12.711 1.00 93.62 97 TYR A N 1
ATOM 734 C CA . TYR A 1 97 ? -2.697 -2.995 12.923 1.00 93.62 97 TYR A CA 1
ATOM 735 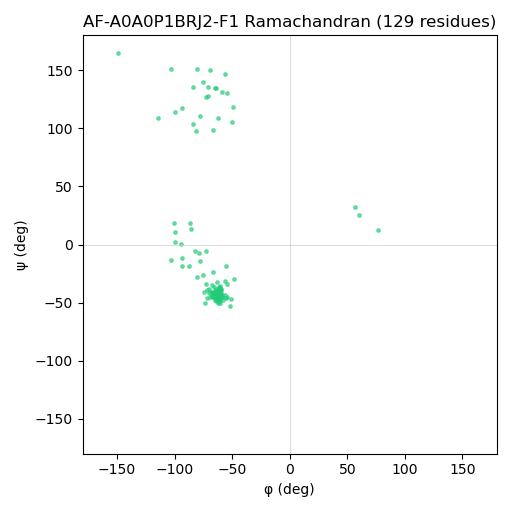C C . TYR A 1 97 ? -3.130 -3.103 14.394 1.00 93.62 97 TYR A C 1
ATOM 737 O O . TYR A 1 97 ? -4.319 -3.171 14.703 1.00 93.62 97 TYR A O 1
ATOM 745 N N . ARG A 1 98 ? -2.179 -3.072 15.336 1.00 93.88 98 ARG A N 1
ATOM 746 C CA . ARG A 1 98 ? -2.494 -3.101 16.776 1.00 93.88 98 ARG A CA 1
ATOM 747 C C . ARG A 1 98 ? -3.241 -1.851 17.230 1.00 93.88 98 ARG A C 1
ATOM 749 O O . ARG A 1 98 ? -4.097 -1.953 18.107 1.00 93.88 98 ARG A O 1
ATOM 756 N N . GLN A 1 99 ? -2.904 -0.692 16.668 1.00 92.88 99 GLN A N 1
ATOM 757 C CA . GLN A 1 99 ? -3.643 0.546 16.905 1.00 92.88 99 GLN A CA 1
ATOM 758 C C . GLN A 1 99 ? -5.082 0.409 16.406 1.00 92.88 99 GLN A C 1
ATOM 760 O O . GLN A 1 99 ? -6.009 0.586 17.191 1.00 92.88 99 GLN A O 1
ATOM 765 N N . TRP A 1 100 ? -5.256 -0.042 15.164 1.00 93.06 100 TRP A N 1
ATOM 766 C CA . TRP A 1 100 ? -6.562 -0.281 14.561 1.00 93.06 100 TRP A CA 1
ATOM 767 C C . TRP A 1 100 ? -7.426 -1.224 15.411 1.00 93.06 100 TRP A C 1
ATOM 769 O O . TRP A 1 100 ? -8.577 -0.912 15.705 1.00 93.06 100 TRP A O 1
ATOM 779 N N . LEU A 1 101 ? -6.868 -2.331 15.919 1.00 93.00 101 LEU A N 1
ATOM 780 C CA 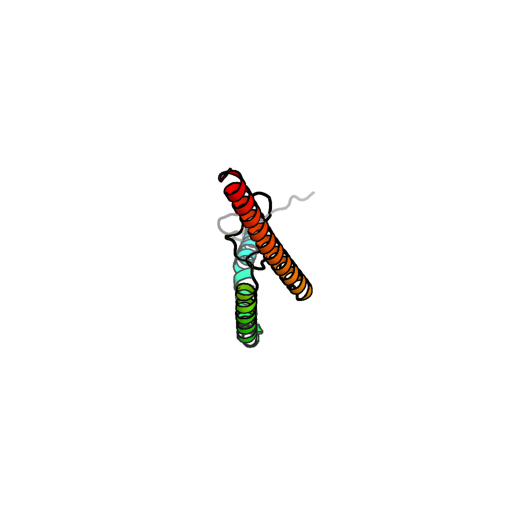. LEU A 1 101 ? -7.592 -3.232 16.829 1.00 93.00 101 LEU A CA 1
ATOM 781 C C . LEU A 1 101 ? -8.064 -2.532 18.112 1.00 93.00 101 LEU A C 1
ATOM 783 O O . LEU A 1 101 ? -9.173 -2.788 18.592 1.00 93.00 101 LEU A O 1
ATOM 787 N N . ARG A 1 102 ? -7.238 -1.646 18.680 1.00 92.25 102 ARG A N 1
ATOM 788 C CA . ARG A 1 102 ? -7.608 -0.867 19.868 1.00 92.25 102 ARG A CA 1
ATOM 789 C C . ARG A 1 102 ? -8.732 0.112 19.552 1.00 92.25 102 ARG A C 1
ATOM 791 O O . ARG A 1 102 ? -9.683 0.169 20.335 1.00 92.25 102 ARG A O 1
ATOM 798 N N . ASP A 1 103 ? -8.681 0.776 18.405 1.00 90.44 103 ASP A N 1
ATOM 799 C CA . ASP A 1 103 ? -9.704 1.726 17.965 1.00 90.44 103 ASP A CA 1
ATOM 800 C C . ASP A 1 103 ? -11.050 1.022 17.719 1.00 90.44 103 ASP A C 1
ATOM 802 O O . ASP A 1 103 ? -12.081 1.463 18.233 1.00 90.44 103 ASP A O 1
ATOM 806 N N . GLN A 1 104 ? -11.037 -0.148 17.069 1.00 89.94 104 GLN A N 1
ATOM 807 C CA . GLN A 1 104 ? -12.226 -0.996 16.902 1.00 89.94 104 GLN A CA 1
ATOM 808 C C . GLN A 1 104 ? -12.803 -1.441 18.254 1.00 89.94 104 GLN A C 1
ATOM 810 O O . GLN A 1 104 ? -14.015 -1.392 18.470 1.00 89.94 104 GLN A O 1
ATOM 815 N N . SER A 1 105 ? -11.948 -1.838 19.205 1.00 89.50 105 SER A N 1
ATOM 816 C CA . SER A 1 105 ? -12.393 -2.223 20.552 1.00 89.50 105 SER A CA 1
ATOM 817 C C . SER A 1 105 ? -13.011 -1.048 21.319 1.00 89.50 105 SER A C 1
ATOM 819 O O . SER A 1 105 ? -14.016 -1.217 22.008 1.00 89.50 105 SER A O 1
ATOM 821 N N . ALA A 1 106 ? -12.432 0.150 21.191 1.00 88.25 106 ALA A N 1
ATOM 822 C CA . ALA A 1 106 ? -12.930 1.359 21.832 1.00 88.25 106 ALA A CA 1
ATOM 823 C C . ALA A 1 106 ? -14.286 1.762 21.252 1.00 88.25 106 ALA A C 1
ATOM 825 O O . ALA A 1 106 ? -15.190 2.109 22.008 1.00 88.25 106 ALA A O 1
ATOM 826 N N . PHE A 1 107 ? -14.452 1.648 19.935 1.00 86.25 107 PHE A N 1
ATOM 827 C CA . PHE A 1 107 ? -15.724 1.899 19.272 1.00 86.25 107 PHE A CA 1
ATOM 828 C C . PHE A 1 107 ? -16.810 0.907 19.713 1.00 86.25 107 PHE A C 1
ATOM 830 O O . PHE A 1 107 ? -17.896 1.336 20.092 1.00 86.25 107 PHE A O 1
ATOM 837 N N . LYS A 1 108 ? -16.503 -0.398 19.782 1.00 86.06 108 LYS A N 1
ATOM 838 C CA . LYS A 1 108 ? -17.439 -1.421 20.294 1.00 86.06 108 LYS A CA 1
ATOM 839 C C . LYS A 1 108 ? -17.924 -1.112 21.715 1.00 86.06 108 LYS A C 1
ATOM 841 O O . LYS A 1 108 ? -19.120 -1.201 21.975 1.00 86.06 108 LYS A O 1
ATOM 846 N N . ARG A 1 109 ? -17.024 -0.689 22.612 1.00 85.50 109 ARG A N 1
ATOM 847 C CA . ARG A 1 109 ? -17.395 -0.286 23.983 1.00 85.50 109 ARG A CA 1
ATOM 848 C C . ARG A 1 109 ? -18.296 0.950 24.002 1.00 85.50 109 ARG A C 1
ATOM 850 O O . ARG A 1 109 ? -19.280 0.971 24.731 1.00 85.50 109 ARG A O 1
ATOM 857 N N . LYS A 1 110 ? -17.991 1.966 23.186 1.00 83.31 110 LYS A N 1
ATOM 858 C CA . LYS A 1 110 ? -18.828 3.176 23.077 1.00 83.31 110 LYS A CA 1
ATOM 859 C C . LYS A 1 110 ? -20.245 2.849 22.603 1.00 83.31 110 LYS A C 1
ATOM 861 O O . LYS A 1 110 ? -21.198 3.394 23.147 1.00 83.31 110 LYS A O 1
ATOM 866 N N . LEU A 1 111 ? -20.380 1.942 21.633 1.00 82.00 111 LEU A N 1
ATOM 867 C CA . LEU A 1 111 ? -21.685 1.480 21.159 1.00 82.00 111 LEU A CA 1
ATOM 868 C C . LEU A 1 111 ? -22.489 0.793 22.266 1.00 82.00 111 LEU A C 1
ATOM 870 O O . LEU A 1 111 ? -23.662 1.100 22.439 1.00 82.00 111 LEU A O 1
ATOM 874 N N . GLN A 1 112 ? -21.858 -0.102 23.029 1.00 82.75 112 GLN A N 1
ATOM 875 C CA . GLN A 1 112 ? -22.524 -0.805 24.130 1.00 82.75 112 GLN A CA 1
ATOM 876 C C . GLN A 1 112 ? -23.044 0.166 25.198 1.00 82.75 112 GLN A C 1
ATOM 878 O O . GLN A 1 112 ? -24.209 0.082 25.575 1.00 82.75 112 GLN A O 1
ATOM 883 N N . HIS A 1 113 ? -22.223 1.130 25.625 1.00 82.94 113 HIS A N 1
ATOM 884 C CA . HIS A 1 113 ? -22.649 2.132 26.607 1.00 82.94 113 HIS A CA 1
ATOM 885 C C . HIS A 1 113 ? -23.794 3.014 26.098 1.00 82.94 113 HIS A C 1
ATOM 887 O O . HIS A 1 113 ? -24.753 3.234 26.830 1.00 82.94 113 HIS A O 1
ATOM 893 N N . GLY A 1 114 ? -23.744 3.461 24.838 1.00 79.88 114 GLY A N 1
ATOM 894 C CA . GLY A 1 114 ? -24.830 4.260 24.259 1.00 79.88 114 GLY A CA 1
ATOM 895 C C . GLY A 1 114 ? -26.171 3.516 24.222 1.00 79.88 114 GLY A C 1
ATOM 896 O O . GLY A 1 114 ? -27.215 4.115 24.467 1.00 79.88 114 GLY A O 1
ATOM 897 N N . VAL A 1 115 ? -26.152 2.200 23.973 1.00 78.38 115 VAL A N 1
ATOM 898 C CA . VAL A 1 115 ? -27.363 1.361 24.006 1.00 78.38 115 VAL A CA 1
ATOM 899 C C . VAL A 1 115 ? -27.924 1.248 25.427 1.00 78.38 115 VAL A C 1
ATOM 901 O O . VAL A 1 115 ? -29.131 1.397 25.617 1.00 78.38 115 VAL A O 1
ATOM 904 N N . GLU A 1 116 ? -27.075 1.026 26.434 1.00 82.00 116 GLU A N 1
ATOM 905 C CA . GLU A 1 116 ? -27.514 0.957 27.836 1.00 82.00 116 GLU A CA 1
ATOM 906 C C . GLU A 1 116 ? -28.106 2.284 28.330 1.00 82.00 116 GLU A C 1
ATOM 908 O O . GLU A 1 116 ? -29.097 2.290 29.062 1.00 82.00 116 GLU A O 1
ATOM 913 N N . GLU A 1 117 ? -27.516 3.415 27.940 1.00 84.44 117 GLU A N 1
ATOM 914 C CA . GLU A 1 117 ? -28.026 4.747 28.277 1.00 84.44 117 GLU A CA 1
ATOM 915 C C . GLU A 1 117 ? -29.406 4.993 27.658 1.00 84.44 117 GLU A C 1
ATOM 917 O O . GLU A 1 117 ? -30.325 5.400 28.372 1.00 84.44 117 GLU A O 1
ATOM 922 N N . ALA A 1 118 ? -29.587 4.655 26.377 1.00 82.06 118 ALA A N 1
ATOM 923 C CA . ALA A 1 118 ? -30.878 4.765 25.700 1.00 82.06 118 ALA A CA 1
ATOM 924 C C . ALA A 1 118 ? -31.966 3.922 26.394 1.00 82.06 118 ALA A C 1
ATOM 926 O O . ALA A 1 118 ? -33.055 4.422 26.682 1.00 82.06 118 ALA A O 1
ATOM 927 N N . GLN A 1 119 ? -31.652 2.674 26.761 1.00 82.94 119 GLN A N 1
ATOM 928 C CA . GLN A 1 119 ? -32.581 1.797 27.486 1.00 82.94 119 GLN A CA 1
ATOM 929 C C . GLN A 1 119 ? -32.944 2.346 28.873 1.00 82.94 119 GLN A C 1
ATOM 931 O O . GLN A 1 119 ? -34.104 2.289 29.288 1.00 82.94 119 GLN A O 1
ATOM 936 N N . ARG A 1 120 ? -31.971 2.906 29.605 1.00 86.69 120 ARG A N 1
ATOM 937 C CA . ARG A 1 120 ? -32.214 3.537 30.914 1.00 86.69 120 ARG A CA 1
ATOM 938 C C . ARG A 1 120 ? -33.112 4.763 30.788 1.00 86.69 120 ARG A C 1
ATOM 940 O O . ARG A 1 120 ? -33.950 4.990 31.661 1.00 86.69 120 ARG A O 1
ATOM 947 N N . GLU A 1 121 ? -32.950 5.564 29.739 1.00 86.88 121 GLU A N 1
ATOM 948 C CA . GLU A 1 121 ? -33.824 6.709 29.481 1.00 86.88 121 GLU A CA 1
ATOM 949 C C . GLU A 1 121 ? -35.256 6.289 29.151 1.00 86.88 121 GLU A C 1
ATOM 951 O O . GLU A 1 121 ? -36.194 6.877 29.690 1.00 86.88 121 GLU A O 1
ATOM 956 N N . GLU A 1 122 ? -35.443 5.259 28.328 1.00 84.62 122 GLU A N 1
ATOM 957 C CA . GLU A 1 122 ? -36.769 4.717 28.018 1.00 84.62 122 GLU A CA 1
ATOM 958 C C . GLU A 1 122 ? -37.465 4.170 29.267 1.00 84.62 122 GLU A C 1
ATOM 960 O O . GLU A 1 122 ? -38.619 4.514 29.525 1.00 84.62 122 GLU A O 1
ATOM 965 N N . GLN A 1 123 ? -36.750 3.413 30.108 1.00 84.94 123 GLN A N 1
ATOM 966 C CA . GLN A 1 123 ? -37.273 2.936 31.394 1.00 84.94 123 GLN A CA 1
ATOM 967 C C . GLN A 1 123 ? -37.669 4.096 32.320 1.00 84.94 123 GLN A C 1
ATOM 969 O O . GLN A 1 123 ? -38.728 4.059 32.949 1.00 84.94 123 GLN A O 1
ATOM 974 N N . ARG A 1 124 ? -36.859 5.164 32.373 1.00 88.19 124 ARG A N 1
ATOM 975 C CA . ARG A 1 124 ? -37.185 6.385 33.131 1.00 88.19 124 ARG A CA 1
ATOM 976 C C . ARG A 1 124 ? -38.424 7.092 32.581 1.00 88.19 124 ARG A C 1
ATOM 978 O O . ARG A 1 124 ? -39.232 7.568 33.372 1.00 88.19 124 ARG A O 1
ATOM 985 N N . ARG A 1 125 ? -38.585 7.179 31.255 1.00 86.62 125 ARG A N 1
ATOM 986 C CA . ARG A 1 125 ? -39.764 7.791 30.612 1.00 86.62 125 ARG A CA 1
ATOM 987 C C . ARG A 1 125 ? -41.031 6.976 30.871 1.00 86.62 125 ARG A C 1
ATOM 989 O O . ARG A 1 125 ? -42.034 7.563 31.266 1.00 86.62 125 ARG A O 1
ATOM 996 N N . ALA A 1 126 ? -40.965 5.653 30.729 1.00 85.62 126 ALA A N 1
ATOM 997 C CA . ALA A 1 126 ? -42.083 4.747 30.995 1.00 85.62 126 ALA A CA 1
ATOM 998 C C . ALA A 1 126 ? -42.521 4.785 32.470 1.00 85.62 126 ALA A C 1
ATOM 1000 O O . ALA A 1 126 ? -43.711 4.845 32.761 1.00 85.62 126 ALA A O 1
ATOM 1001 N N . GLY A 1 127 ? -41.568 4.846 33.407 1.00 83.19 127 GLY A N 1
ATOM 1002 C CA . GLY A 1 127 ? -41.875 5.018 34.831 1.00 83.19 127 GLY A CA 1
ATOM 1003 C C . GLY A 1 127 ? -42.493 6.380 35.176 1.00 83.19 127 GLY A C 1
ATOM 1004 O O . GLY A 1 127 ? -43.192 6.494 36.177 1.00 83.19 127 GLY A O 1
ATOM 1005 N N . ARG A 1 128 ? -42.270 7.413 34.352 1.00 72.75 128 ARG A N 1
ATOM 1006 C CA . ARG A 1 128 ? -42.794 8.771 34.569 1.00 72.75 128 ARG A CA 1
ATOM 1007 C C . ARG A 1 128 ? -44.195 8.989 33.985 1.00 72.75 128 ARG A C 1
ATOM 1009 O O . ARG A 1 128 ? -44.839 9.943 34.394 1.00 72.75 128 ARG A O 1
ATOM 1016 N N . SER A 1 129 ? -44.659 8.146 33.053 1.00 66.38 129 SER A N 1
ATOM 1017 C CA . SER A 1 129 ? -46.014 8.234 32.474 1.00 66.38 129 SER A CA 1
ATOM 1018 C C . SER A 1 129 ? -47.052 7.347 33.177 1.00 66.38 129 SER A C 1
ATOM 1020 O O . SER A 1 129 ? -48.192 7.284 32.726 1.00 66.38 129 SER A O 1
ATOM 1022 N N . GLY A 1 130 ? -46.647 6.608 34.215 1.00 62.16 130 GLY A N 1
ATOM 1023 C CA . GLY A 1 130 ? -47.508 5.736 35.027 1.00 62.16 130 GLY A CA 1
ATOM 1024 C C . GLY A 1 130 ? -47.963 6.346 36.361 1.00 62.16 130 GLY A C 1
ATOM 1025 O O . GLY A 1 130 ? -48.483 5.614 37.200 1.00 62.16 130 GLY A O 1
ATOM 1026 N N . LEU A 1 131 ? -47.740 7.649 36.562 1.00 53.06 131 LEU A N 1
ATOM 1027 C CA . LEU A 1 131 ? -48.260 8.488 37.652 1.00 53.06 131 LEU A CA 1
ATOM 1028 C C . LEU A 1 131 ? -49.151 9.571 37.042 1.00 53.06 131 LEU A C 1
ATOM 1030 O O . LEU A 1 131 ? -50.169 9.909 37.682 1.00 53.06 131 LEU A O 1
#

Mean predicted aligned error: 12.18 Å

Solvent-accessible surface area (backbone atoms only — not comparable to full-at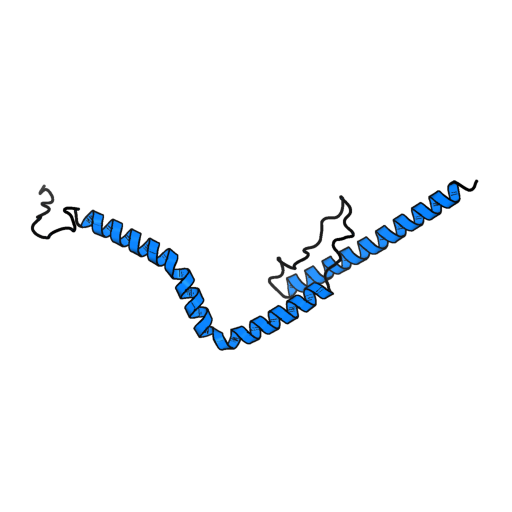om values): 7953 Å² total; per-residue (Å²): 136,86,75,91,78,83,77,76,89,64,82,31,77,93,79,43,60,60,67,59,53,51,53,51,50,50,53,49,50,51,52,48,46,62,66,47,44,59,58,52,50,53,51,51,49,52,63,78,39,51,77,52,49,63,55,51,52,49,51,52,53,51,50,49,56,50,47,71,68,60,48,60,77,82,83,74,68,48,102,87,51,83,80,74,76,76,83,52,83,83,52,84,46,73,69,47,42,55,49,50,54,50,52,30,51,52,50,48,53,53,50,53,52,54,50,54,52,54,52,52,51,51,53,52,52,58,65,64,74,75,116

Sequence (131 aa):
MGKPTIDPSTPGFAGIDPVYLSILGTAACGGLGYLVGPALGNGLWAVVYRAKRKETERMDNEFWKHVVRNRADALGQTMQNRLPDFYAESVTSLSTYRQWLRDQSAFKRKLQHGVEEAQREEQRRAGRSGL

Foldseek 3Di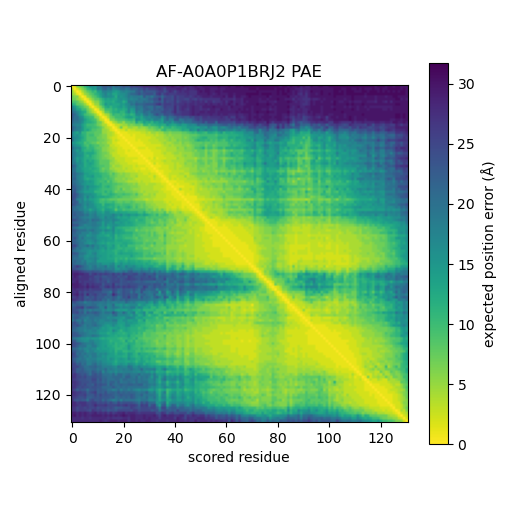:
DDDDDDDCPPDDVPNDDPVVVVVVVVVVVVVVCVVCVVVVVVVVCCVVCVVCVVVVVVVVVVVQVVLVVQADDPVLDDPPDDHQDSRLPVDPDPVSVVVSSVVRVVVVVVSVVVVVVVVVVVVVVVVVVVD

Secondary structure (DSSP, 8-state):
-------TTS--GGG--HHHHHHHHHHHHHHHHHHH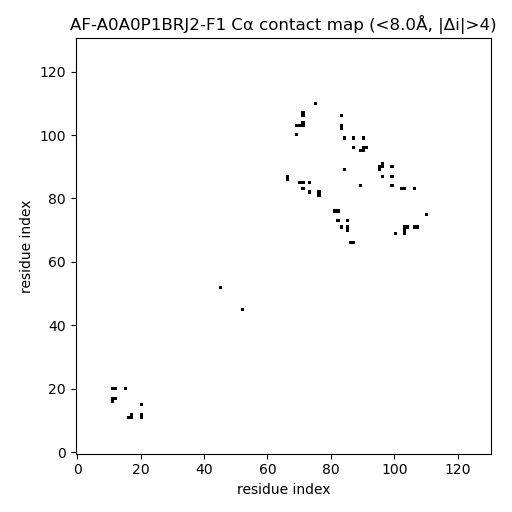HHHHHHHHHHHHTHHHHHHHHHHHHHHHHHHHHHPPPGGG--TTSPPP-TT-TT--SHHHHHHHHHHHHHHHHHHHHHHHHHHHHHHHHHHHS--

pLDDT: mean 81.91, std 12.51, range [46.47, 94.69]

Radius of gyration: 32.46 Å; Cα contacts (8 Å, |Δi|>4): 36; chains: 1; bounding box: 78×52×88 Å

InterPro domains:
  IPR013875 Mitochondrial import protein Pam17 [PF08566] (5-112)
  IPR013875 Mitochondrial import protein Pam17 [PTHR28021] (5-113)

Organism: NCBI:txid401625